Protein AF-A0A955KMK9-F1 (afdb_monomer)

pLDDT: mean 88.11, std 10.52, range [41.69, 97.44]

Structure (mmCIF, N/CA/C/O backbone):
data_AF-A0A955KMK9-F1
#
_entry.id   AF-A0A955KMK9-F1
#
loop_
_atom_site.group_PDB
_atom_site.id
_atom_site.type_symbol
_atom_site.label_atom_id
_atom_site.label_alt_id
_atom_site.label_comp_id
_atom_site.label_asym_id
_atom_site.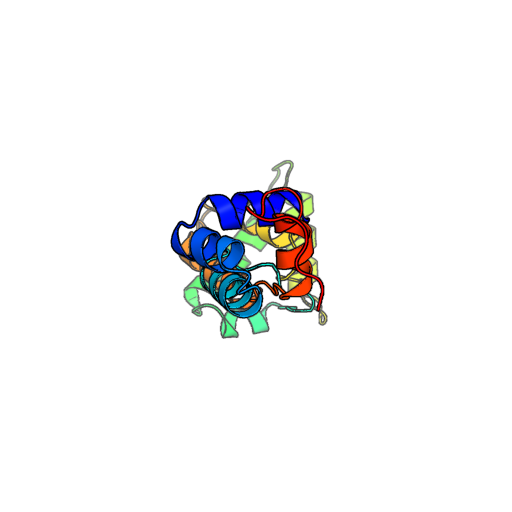label_entity_id
_atom_site.label_seq_id
_atom_site.pdbx_PDB_ins_code
_atom_site.Cartn_x
_atom_site.Cartn_y
_atom_site.Cartn_z
_atom_site.occupancy
_atom_site.B_iso_or_equiv
_atom_site.auth_seq_id
_atom_site.auth_comp_id
_atom_site.auth_asym_id
_atom_site.auth_atom_id
_atom_site.pdbx_PDB_model_num
ATOM 1 N N . MET A 1 1 ? -0.248 1.727 -13.542 1.00 87.19 1 MET A N 1
ATOM 2 C CA . MET A 1 1 ? 0.606 2.740 -14.178 1.00 87.19 1 MET A CA 1
ATOM 3 C C . MET A 1 1 ? 0.282 2.780 -15.659 1.00 87.19 1 MET A C 1
ATOM 5 O O . MET A 1 1 ? 0.187 1.715 -16.262 1.00 87.19 1 MET A O 1
ATOM 9 N N . ASN A 1 2 ? 0.038 3.961 -16.216 1.00 91.06 2 ASN A N 1
ATOM 10 C CA . ASN A 1 2 ? -0.155 4.159 -17.654 1.00 91.06 2 ASN A CA 1
ATOM 11 C C . ASN A 1 2 ? 1.192 4.414 -18.369 1.00 91.06 2 ASN A C 1
ATOM 13 O O . ASN A 1 2 ? 2.223 4.581 -17.720 1.00 91.06 2 ASN A O 1
ATOM 17 N N . ALA A 1 3 ? 1.187 4.436 -19.706 1.00 90.75 3 ALA A N 1
ATOM 18 C CA . ALA A 1 3 ? 2.409 4.592 -20.502 1.00 90.75 3 ALA A CA 1
ATOM 19 C C . ALA A 1 3 ? 3.144 5.923 -20.251 1.00 90.75 3 ALA A C 1
ATOM 21 O O . ALA A 1 3 ? 4.370 5.945 -20.269 1.00 90.75 3 ALA A O 1
ATOM 22 N N . GLN A 1 4 ? 2.418 7.014 -19.977 1.00 91.88 4 GLN A N 1
ATOM 23 C CA . GLN A 1 4 ? 3.027 8.315 -19.686 1.00 91.88 4 GLN A CA 1
ATOM 24 C C . GLN A 1 4 ? 3.703 8.321 -18.310 1.00 91.88 4 GLN A C 1
ATOM 26 O O . GLN A 1 4 ? 4.841 8.750 -18.188 1.00 91.88 4 GLN A O 1
ATOM 31 N N . GLU A 1 5 ? 3.036 7.785 -17.287 1.00 92.75 5 GLU A N 1
ATOM 32 C CA . GLU A 1 5 ? 3.605 7.652 -15.940 1.00 92.75 5 GLU A CA 1
ATOM 33 C C . GLU A 1 5 ? 4.867 6.780 -15.948 1.00 92.75 5 GLU A C 1
ATOM 35 O O . GLU A 1 5 ? 5.850 7.103 -15.284 1.00 92.75 5 GLU A O 1
ATOM 40 N N . LEU A 1 6 ? 4.852 5.686 -16.720 1.00 94.50 6 LEU A N 1
ATOM 41 C CA . LEU A 1 6 ? 6.014 4.815 -16.870 1.00 94.50 6 LEU A CA 1
ATOM 42 C C . LEU A 1 6 ? 7.146 5.512 -17.630 1.00 94.50 6 LEU A C 1
ATOM 44 O O . LEU A 1 6 ? 8.297 5.398 -17.225 1.00 94.50 6 LEU A O 1
ATOM 48 N N . HIS A 1 7 ? 6.832 6.256 -18.692 1.00 94.44 7 HIS A N 1
ATOM 49 C CA . HIS A 1 7 ? 7.812 7.080 -19.396 1.00 94.44 7 HIS A CA 1
ATOM 50 C C . HIS A 1 7 ? 8.489 8.066 -18.437 1.00 94.44 7 HIS A C 1
ATOM 52 O O . HIS A 1 7 ? 9.714 8.109 -18.360 1.00 94.44 7 HIS A O 1
ATOM 58 N N . ASP A 1 8 ? 7.707 8.818 -17.666 1.00 94.50 8 ASP A N 1
ATOM 59 C CA . ASP A 1 8 ? 8.241 9.832 -16.757 1.00 94.50 8 ASP A CA 1
ATOM 60 C C . ASP A 1 8 ? 9.105 9.194 -15.657 1.00 94.50 8 ASP A C 1
ATOM 62 O O . ASP A 1 8 ? 10.153 9.733 -15.297 1.00 94.50 8 ASP A O 1
ATOM 66 N N . ALA A 1 9 ? 8.725 8.004 -15.178 1.00 95.19 9 ALA A N 1
ATOM 67 C CA . ALA A 1 9 ? 9.522 7.228 -14.232 1.00 95.19 9 ALA A CA 1
ATOM 68 C C . ALA A 1 9 ? 10.842 6.709 -14.832 1.00 95.19 9 ALA A C 1
ATOM 70 O O . ALA A 1 9 ? 11.880 6.803 -14.177 1.00 95.19 9 ALA A O 1
ATOM 71 N N . ILE A 1 10 ? 10.826 6.200 -16.071 1.00 96.00 10 ILE A N 1
ATOM 72 C CA . ILE A 1 10 ? 12.043 5.773 -16.783 1.00 96.00 10 ILE A CA 1
ATOM 73 C C . ILE A 1 10 ? 12.966 6.975 -16.996 1.00 96.00 10 ILE A C 1
ATOM 75 O O . ILE A 1 10 ? 14.162 6.881 -16.736 1.00 96.00 10 ILE A O 1
ATOM 79 N N . PHE A 1 11 ? 12.417 8.115 -17.419 1.00 94.81 11 PHE A N 1
ATOM 80 C CA . PHE A 1 11 ? 13.178 9.338 -17.665 1.00 94.81 11 PHE A CA 1
ATOM 81 C C . PHE A 1 11 ? 13.827 9.894 -16.388 1.00 94.81 11 PHE A C 1
ATOM 83 O O . PHE A 1 11 ? 14.932 10.434 -16.434 1.00 94.81 11 PHE A O 1
ATOM 90 N N . ALA A 1 12 ? 13.166 9.742 -15.239 1.00 96.12 12 ALA A N 1
ATOM 91 C CA . ALA A 1 12 ? 13.680 10.188 -13.948 1.00 96.12 12 ALA A CA 1
ATOM 92 C C . ALA A 1 12 ? 14.835 9.324 -13.395 1.00 96.12 12 ALA A C 1
ATOM 94 O O . ALA A 1 12 ? 15.568 9.798 -12.526 1.00 96.12 12 ALA A O 1
ATOM 95 N N . ASP A 1 13 ? 15.027 8.088 -13.879 1.00 96.94 13 ASP A N 1
ATOM 96 C CA . ASP A 1 13 ? 16.130 7.203 -13.476 1.00 96.94 13 ASP A CA 1
ATOM 97 C C . ASP A 1 13 ? 17.164 7.061 -14.610 1.00 96.94 13 ASP A C 1
ATOM 99 O O . ASP A 1 13 ? 16.915 6.351 -15.587 1.00 96.94 13 ASP A O 1
ATOM 103 N N . PRO A 1 14 ? 18.367 7.661 -14.489 1.00 96.38 14 PRO A N 1
ATOM 104 C CA . PRO A 1 14 ? 19.370 7.636 -15.557 1.00 96.38 14 PRO A CA 1
ATOM 105 C C . PRO A 1 14 ? 19.752 6.226 -16.023 1.00 96.38 14 PRO A C 1
ATOM 107 O O . PRO A 1 14 ? 20.003 6.012 -17.207 1.00 96.38 14 PRO A O 1
ATOM 110 N N . THR A 1 15 ? 19.780 5.254 -15.108 1.00 97.44 15 THR A N 1
ATOM 111 C CA . THR A 1 15 ? 20.090 3.857 -15.433 1.00 97.44 15 THR A CA 1
ATOM 112 C C . THR A 1 15 ? 18.980 3.225 -16.272 1.00 97.44 15 THR A C 1
ATOM 114 O O . THR A 1 15 ? 19.262 2.561 -17.266 1.00 97.44 15 THR A O 1
ATOM 117 N N . ALA A 1 16 ? 17.715 3.431 -15.906 1.00 96.44 16 ALA A N 1
ATOM 118 C CA . ALA A 1 16 ? 16.572 2.942 -16.664 1.00 96.44 16 ALA A CA 1
ATOM 119 C C . ALA A 1 16 ? 16.463 3.583 -18.046 1.00 96.44 16 ALA A C 1
ATOM 121 O O . ALA A 1 16 ? 16.219 2.862 -19.012 1.00 96.44 16 ALA A O 1
ATOM 122 N N . ALA A 1 17 ? 16.689 4.897 -18.141 1.00 95.25 17 ALA A N 1
ATOM 123 C CA . ALA A 1 17 ? 16.728 5.616 -19.409 1.00 95.25 17 ALA A CA 1
ATOM 124 C C . ALA A 1 17 ? 17.817 5.048 -20.331 1.00 95.25 17 ALA A C 1
ATOM 126 O O . ALA A 1 17 ? 17.526 4.681 -21.464 1.00 95.25 17 ALA A O 1
ATOM 127 N N . GLN A 1 18 ? 19.039 4.845 -19.823 1.00 95.06 18 GLN A N 1
ATOM 128 C CA . GLN A 1 18 ? 20.125 4.222 -20.593 1.00 95.06 18 GLN A CA 1
ATOM 129 C C . GLN A 1 18 ? 19.782 2.802 -21.064 1.00 95.06 18 GLN A C 1
ATOM 131 O O . GLN A 1 18 ? 20.091 2.434 -22.197 1.00 95.06 18 GLN A O 1
ATOM 136 N N . LEU A 1 19 ? 19.141 1.996 -20.213 1.00 95.50 19 LEU A N 1
ATOM 137 C CA . LEU A 1 19 ? 18.692 0.651 -20.581 1.00 95.50 19 LEU A CA 1
ATOM 138 C C . LEU A 1 19 ? 17.615 0.697 -21.674 1.00 95.50 19 LEU A C 1
ATOM 140 O O . LEU A 1 19 ? 17.681 -0.090 -22.617 1.00 95.50 19 LEU A O 1
ATOM 144 N N . ALA A 1 20 ? 16.659 1.623 -21.574 1.00 93.62 20 ALA A N 1
ATOM 145 C CA . ALA A 1 20 ? 15.593 1.803 -22.556 1.00 93.62 20 ALA A CA 1
ATOM 146 C C . ALA A 1 20 ? 16.121 2.346 -23.900 1.00 93.62 20 ALA A C 1
ATOM 148 O O . ALA A 1 20 ? 15.726 1.854 -24.960 1.00 93.62 20 ALA A O 1
ATOM 149 N N . ASP A 1 21 ? 17.069 3.287 -23.869 1.00 91.94 21 ASP A N 1
ATOM 150 C CA . ASP A 1 21 ? 17.755 3.831 -25.050 1.00 91.94 21 ASP A CA 1
ATOM 151 C C . ASP A 1 21 ? 18.600 2.771 -25.766 1.00 91.94 21 ASP A C 1
ATOM 153 O O . ASP A 1 21 ? 18.659 2.747 -26.994 1.00 91.94 21 ASP A O 1
ATOM 157 N N . ALA A 1 22 ? 19.198 1.842 -25.015 1.00 92.19 22 ALA A N 1
ATOM 158 C CA . ALA A 1 22 ? 19.910 0.687 -25.559 1.00 92.19 22 ALA A CA 1
ATOM 159 C C . ALA A 1 22 ? 18.978 -0.423 -26.094 1.00 92.19 22 ALA A C 1
ATOM 161 O O . ALA A 1 22 ? 19.462 -1.462 -26.543 1.00 92.19 22 ALA A O 1
ATOM 162 N N . 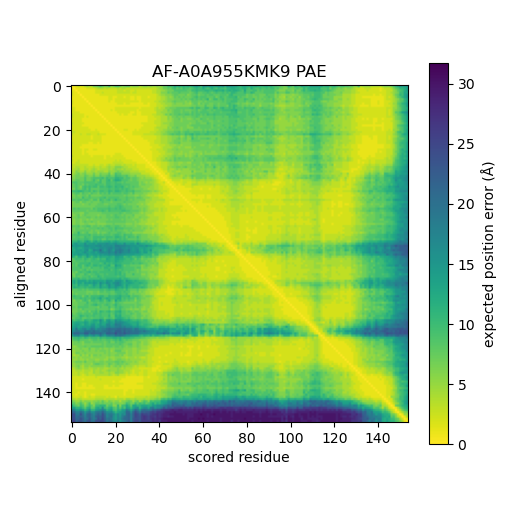GLY A 1 23 ? 17.652 -0.249 -26.015 1.00 91.25 23 GLY A N 1
ATOM 163 C CA . GLY A 1 23 ? 16.666 -1.264 -26.397 1.00 91.25 23 GLY A CA 1
ATOM 164 C C . GLY A 1 23 ? 16.583 -2.457 -25.436 1.00 91.25 23 GLY A C 1
ATOM 165 O O . GLY A 1 23 ? 15.963 -3.466 -25.763 1.00 91.25 23 GLY A O 1
ATOM 166 N N . ASN A 1 24 ? 17.190 -2.366 -24.250 1.00 95.00 24 ASN A N 1
ATOM 167 C CA . ASN A 1 24 ? 17.144 -3.404 -23.224 1.00 95.00 24 ASN A CA 1
ATOM 168 C C . ASN A 1 24 ? 15.895 -3.249 -22.339 1.00 95.00 24 ASN A C 1
ATOM 170 O O . ASN A 1 24 ? 15.980 -2.910 -21.154 1.00 95.00 24 ASN A O 1
ATOM 174 N N . ASP A 1 25 ? 14.726 -3.529 -22.917 1.00 95.19 25 ASP A N 1
ATOM 175 C CA . ASP A 1 25 ? 13.430 -3.396 -22.238 1.00 95.19 25 ASP A CA 1
ATOM 176 C C . ASP A 1 25 ? 13.304 -4.302 -21.014 1.00 95.19 25 ASP A C 1
ATOM 178 O O . ASP A 1 25 ? 12.700 -3.915 -20.017 1.00 95.19 25 ASP A O 1
ATOM 182 N N . LEU A 1 26 ? 13.900 -5.496 -21.057 1.00 96.81 26 LEU A N 1
ATOM 183 C CA . LEU A 1 26 ? 13.903 -6.422 -19.925 1.00 96.81 26 LEU A CA 1
ATOM 184 C C . LEU A 1 26 ? 14.709 -5.872 -18.744 1.00 96.81 26 LEU A C 1
ATOM 186 O O . LEU A 1 26 ? 14.254 -5.933 -17.598 1.00 96.81 26 LEU A O 1
ATOM 190 N N . GLY A 1 27 ? 15.892 -5.319 -19.017 1.00 97.06 27 GLY A N 1
ATOM 191 C CA . GLY A 1 27 ? 16.720 -4.669 -18.006 1.00 97.06 27 GLY A CA 1
ATOM 192 C C . GLY A 1 27 ? 16.034 -3.434 -17.427 1.00 97.06 27 GLY A C 1
ATOM 193 O O . GLY A 1 27 ? 15.990 -3.274 -16.207 1.00 97.06 27 GLY A O 1
ATOM 194 N N . CYS A 1 28 ? 15.448 -2.597 -18.286 1.00 96.56 28 CYS A N 1
ATOM 195 C CA . CYS A 1 28 ? 14.698 -1.417 -17.866 1.00 96.56 28 CYS A CA 1
ATOM 196 C C . CYS A 1 28 ? 13.479 -1.799 -17.008 1.00 96.56 28 CYS A C 1
ATOM 198 O O . CYS A 1 28 ? 13.317 -1.280 -15.906 1.00 96.56 28 CYS A O 1
ATOM 200 N N . ALA A 1 29 ? 12.683 -2.782 -17.439 1.00 96.69 29 ALA A N 1
ATOM 201 C CA . ALA A 1 29 ? 11.546 -3.299 -16.680 1.00 96.69 29 ALA A CA 1
ATOM 202 C C . ALA A 1 29 ? 11.973 -3.815 -15.296 1.00 96.69 29 ALA A C 1
ATOM 204 O O . ALA A 1 29 ? 11.369 -3.459 -14.285 1.00 96.69 29 ALA A O 1
ATOM 205 N N . SER A 1 30 ? 13.067 -4.581 -15.231 1.00 96.75 30 SER A N 1
ATOM 206 C CA . SER A 1 30 ? 13.623 -5.083 -13.966 1.00 96.75 30 SER A CA 1
ATOM 207 C C . SER A 1 30 ? 14.076 -3.945 -13.042 1.00 96.75 30 SER A C 1
ATOM 209 O O . SER A 1 30 ? 13.831 -3.989 -11.837 1.00 96.75 30 SER A O 1
ATOM 211 N N . ARG A 1 31 ? 14.696 -2.895 -13.600 1.00 96.81 31 ARG A N 1
ATOM 212 C CA . ARG A 1 31 ? 15.076 -1.683 -12.861 1.00 96.81 31 ARG A CA 1
ATOM 213 C C . ARG A 1 31 ? 13.847 -0.951 -12.322 1.00 96.81 31 ARG A C 1
ATOM 215 O O . ARG A 1 31 ? 13.853 -0.583 -11.153 1.00 96.81 31 ARG A O 1
ATOM 222 N N . MET A 1 32 ? 12.797 -0.794 -13.128 1.00 96.75 32 MET A N 1
ATOM 223 C CA . MET A 1 32 ? 11.540 -0.161 -12.712 1.00 96.75 32 MET A CA 1
ATOM 224 C C . MET A 1 32 ? 10.868 -0.916 -11.570 1.00 96.75 32 MET A C 1
ATOM 226 O O . MET A 1 32 ? 10.539 -0.305 -10.558 1.00 96.75 32 MET A O 1
ATOM 230 N N . VAL A 1 33 ? 10.746 -2.242 -11.661 1.00 95.00 33 VAL A N 1
ATOM 231 C CA . VAL A 1 33 ? 10.199 -3.061 -10.563 1.00 95.00 33 VAL A CA 1
ATOM 232 C C . VAL A 1 33 ? 10.982 -2.861 -9.257 1.00 95.00 33 VAL A C 1
ATOM 234 O O . VAL A 1 33 ? 10.386 -2.876 -8.183 1.00 95.00 33 VAL A O 1
ATOM 237 N N . ALA A 1 34 ? 12.298 -2.640 -9.336 1.00 93.75 34 ALA A N 1
ATOM 238 C CA . ALA A 1 34 ? 13.153 -2.461 -8.164 1.00 93.75 34 ALA A CA 1
ATOM 239 C C . ALA A 1 34 ? 13.071 -1.069 -7.513 1.00 93.75 34 ALA A C 1
ATOM 241 O O . ALA A 1 34 ? 13.381 -0.955 -6.328 1.00 93.75 34 ALA A O 1
ATOM 242 N N . ILE A 1 35 ? 12.714 -0.018 -8.259 1.00 93.62 35 ILE A N 1
ATOM 243 C CA . ILE A 1 35 ? 12.751 1.368 -7.751 1.00 93.62 35 ILE A CA 1
ATOM 244 C C . ILE A 1 35 ? 11.377 2.013 -7.592 1.00 93.62 35 ILE A C 1
ATOM 246 O O . ILE A 1 35 ? 11.250 3.000 -6.869 1.00 93.62 35 ILE A O 1
ATOM 250 N N . LEU A 1 36 ? 10.359 1.505 -8.288 1.00 93.44 36 LEU A N 1
ATOM 251 C CA . LEU A 1 36 ? 9.020 2.070 -8.215 1.00 93.44 36 LEU A CA 1
ATOM 252 C C . LEU A 1 36 ? 8.408 1.823 -6.830 1.00 93.44 36 LEU A C 1
ATOM 254 O O . LEU A 1 36 ? 8.598 0.749 -6.250 1.00 93.44 36 LEU A O 1
ATOM 258 N N . PRO A 1 37 ? 7.633 2.788 -6.299 1.00 88.94 37 PRO A N 1
ATOM 259 C CA . PRO A 1 37 ? 6.960 2.609 -5.023 1.00 88.94 37 PRO A CA 1
ATOM 260 C C . PRO A 1 37 ? 5.970 1.440 -5.115 1.00 88.94 37 PRO A C 1
ATOM 262 O O . PRO A 1 37 ? 5.331 1.264 -6.160 1.00 88.94 37 PRO A O 1
ATOM 265 N N . PRO A 1 38 ? 5.813 0.645 -4.047 1.00 88.56 38 PRO A N 1
ATOM 266 C CA . PRO A 1 38 ? 4.888 -0.475 -4.054 1.00 88.56 38 PRO A CA 1
ATOM 267 C C . PRO A 1 38 ? 3.439 0.003 -4.222 1.00 88.56 38 PRO A C 1
ATOM 269 O O . PRO A 1 38 ? 3.100 1.151 -3.934 1.00 88.56 38 PRO A O 1
ATOM 272 N N . ILE A 1 39 ? 2.580 -0.892 -4.702 1.00 88.94 39 ILE A N 1
ATOM 273 C CA . ILE A 1 39 ? 1.151 -0.635 -4.909 1.00 88.94 39 ILE A CA 1
ATOM 274 C C . ILE A 1 39 ? 0.314 -1.457 -3.930 1.00 88.94 39 ILE A C 1
ATOM 276 O O . ILE A 1 39 ? 0.774 -2.508 -3.478 1.00 88.94 39 ILE A O 1
ATOM 280 N N . PRO A 1 40 ? -0.928 -1.041 -3.633 1.00 88.06 40 PRO A N 1
ATOM 281 C CA . PRO A 1 40 ? -1.833 -1.853 -2.832 1.00 88.06 40 PRO A CA 1
ATOM 282 C C . PRO A 1 40 ? -2.019 -3.256 -3.440 1.00 88.06 40 PRO A C 1
ATOM 284 O O . PRO A 1 40 ? -2.098 -3.413 -4.663 1.00 88.06 40 PRO A O 1
ATOM 287 N N . ARG A 1 41 ? -2.058 -4.281 -2.583 1.00 90.56 41 ARG A N 1
ATOM 288 C CA . ARG A 1 41 ? -2.237 -5.698 -2.925 1.00 90.56 41 ARG A CA 1
ATOM 289 C C . ARG A 1 41 ? -3.669 -6.132 -2.602 1.00 90.56 41 ARG A C 1
ATOM 291 O O . ARG A 1 41 ? -3.931 -6.432 -1.435 1.00 90.56 41 ARG A O 1
ATOM 298 N N . PRO A 1 42 ? -4.575 -6.214 -3.594 1.00 86.81 42 PRO A N 1
ATOM 299 C CA . PRO A 1 42 ? -5.956 -6.625 -3.359 1.00 86.81 42 PRO A CA 1
ATOM 300 C C . PRO A 1 42 ? -6.054 -8.004 -2.696 1.00 86.81 42 PRO A C 1
ATOM 302 O O . PRO A 1 42 ? -5.267 -8.900 -3.005 1.00 86.81 42 PRO A O 1
ATOM 305 N N . GLY A 1 43 ? -7.045 -8.180 -1.826 1.00 86.19 43 GLY A N 1
ATOM 306 C CA . GLY A 1 43 ? -7.261 -9.405 -1.055 1.00 86.19 43 GLY A CA 1
ATOM 307 C C . GLY A 1 43 ? -6.469 -9.452 0.254 1.00 86.19 43 GLY A C 1
ATOM 308 O O . GLY A 1 43 ? -6.440 -10.493 0.910 1.00 86.19 43 GLY A O 1
ATOM 309 N N . SER A 1 44 ? -5.821 -8.353 0.647 1.00 91.25 44 SER A N 1
ATOM 310 C CA . SER A 1 44 ? -5.110 -8.234 1.922 1.00 91.25 44 SER A CA 1
ATOM 311 C C . SER A 1 44 ? -6.096 -7.868 3.037 1.00 91.25 44 SER A C 1
ATOM 313 O O . SER A 1 44 ? -6.057 -6.766 3.588 1.00 91.25 44 SER A O 1
ATOM 315 N N . MET A 1 45 ? -6.999 -8.798 3.350 1.00 92.56 45 MET A N 1
ATOM 316 C CA . MET A 1 45 ? -8.020 -8.630 4.384 1.00 92.56 45 MET A CA 1
ATOM 317 C C . MET A 1 45 ? -7.423 -8.813 5.784 1.00 92.56 45 MET A C 1
ATOM 319 O O . MET A 1 45 ? -6.756 -9.812 6.050 1.00 92.56 45 MET A O 1
ATOM 323 N N . LEU A 1 46 ? -7.702 -7.884 6.701 1.00 93.62 46 LEU A N 1
ATOM 324 C CA . LEU A 1 46 ? -7.401 -8.041 8.127 1.00 93.62 46 LEU A CA 1
ATOM 325 C C . LEU A 1 46 ? -8.637 -7.723 8.968 1.00 93.62 46 LEU A C 1
ATOM 327 O O . LEU A 1 46 ? -9.220 -6.644 8.853 1.00 93.62 46 LEU A O 1
ATOM 331 N N . GLY A 1 47 ? -9.015 -8.662 9.831 1.00 93.31 47 GLY A N 1
ATOM 332 C CA . GLY A 1 47 ? -9.880 -8.396 10.980 1.00 93.31 47 GLY A CA 1
ATOM 333 C C . GLY A 1 47 ? -9.059 -8.033 12.218 1.00 93.31 47 GLY A C 1
ATOM 334 O O . GLY A 1 47 ? -7.830 -7.955 12.160 1.00 93.31 47 GLY A O 1
ATOM 335 N N . GLU A 1 48 ? -9.733 -7.873 13.353 1.00 93.94 48 GLU A N 1
ATOM 336 C CA . GLU A 1 48 ? -9.115 -7.552 14.647 1.00 93.94 48 GLU A CA 1
ATOM 337 C C . GLU A 1 48 ? -7.934 -8.476 14.995 1.00 93.94 48 GLU A C 1
ATOM 339 O O . GLU A 1 48 ? -6.820 -8.007 15.214 1.00 93.94 48 GLU A O 1
ATOM 344 N N . GLN A 1 49 ? -8.132 -9.797 14.937 1.00 92.06 49 GLN A N 1
ATOM 345 C CA . GLN A 1 49 ? -7.072 -10.776 15.224 1.00 92.06 49 GLN A CA 1
ATOM 346 C C . GLN A 1 49 ? -5.886 -10.666 14.257 1.00 92.06 49 GLN A C 1
ATOM 348 O O . GLN A 1 49 ? -4.738 -10.862 14.648 1.00 92.06 49 GLN A O 1
ATOM 353 N N . GLY A 1 50 ? -6.157 -10.329 12.993 1.00 92.88 50 GLY A N 1
ATOM 354 C CA . GLY A 1 50 ? -5.125 -10.152 11.977 1.00 92.88 50 GLY A CA 1
ATOM 355 C C . GLY A 1 50 ? -4.196 -8.977 12.285 1.00 92.88 50 GLY A C 1
ATOM 356 O O . GLY A 1 50 ? -3.003 -9.063 11.998 1.00 92.88 50 GLY A O 1
ATOM 357 N N . LEU A 1 51 ? -4.703 -7.915 12.923 1.00 94.50 51 LEU A N 1
ATOM 358 C CA . LEU A 1 51 ? -3.884 -6.765 13.321 1.00 94.50 51 LEU A CA 1
ATOM 359 C C . LEU A 1 51 ? -2.775 -7.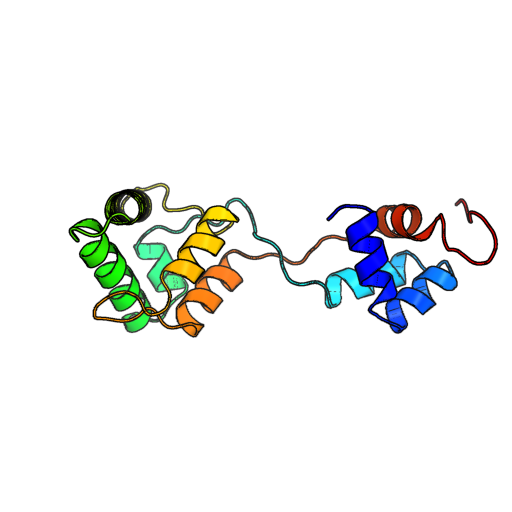170 14.295 1.00 94.50 51 LEU A C 1
ATOM 361 O O . LEU A 1 51 ? -1.639 -6.743 14.112 1.00 94.50 51 LEU A O 1
ATOM 365 N N . PHE A 1 52 ? -3.059 -8.053 15.254 1.00 94.94 52 PHE A N 1
ATOM 366 C CA . PHE A 1 52 ? -2.058 -8.577 16.195 1.00 94.94 52 PHE A CA 1
ATOM 367 C C . PHE A 1 52 ? -0.995 -9.471 15.535 1.00 94.94 52 PHE A C 1
ATOM 369 O O . PHE A 1 52 ? 0.048 -9.726 16.130 1.00 94.94 52 PHE A O 1
ATOM 376 N N . GLY A 1 53 ? -1.237 -9.950 14.310 1.00 93.94 53 GLY A N 1
ATOM 377 C CA . GLY A 1 53 ? -0.233 -10.651 13.505 1.00 93.94 53 GLY A CA 1
ATOM 378 C C . GLY A 1 53 ? 0.711 -9.718 12.736 1.00 93.94 53 GLY A C 1
ATOM 379 O O . GLY A 1 53 ? 1.773 -10.157 12.299 1.00 93.94 53 GLY A O 1
ATOM 380 N N . VAL A 1 54 ? 0.335 -8.447 12.558 1.00 94.69 54 VAL A N 1
ATOM 381 C CA . VAL A 1 54 ? 1.093 -7.441 11.785 1.00 94.69 54 VAL A CA 1
ATOM 382 C C . VAL A 1 54 ? 1.747 -6.394 12.690 1.00 94.69 54 VAL A C 1
ATOM 384 O O . VAL A 1 54 ? 2.828 -5.886 12.387 1.00 94.69 54 VAL A O 1
ATOM 387 N N . LEU A 1 55 ? 1.094 -6.064 13.799 1.00 95.44 55 LEU A N 1
ATOM 388 C CA . LEU A 1 55 ? 1.482 -5.033 14.753 1.00 95.44 55 LEU A CA 1
ATOM 389 C C . LEU A 1 55 ? 1.932 -5.658 16.076 1.00 95.44 55 LEU A C 1
ATOM 391 O O . LEU A 1 55 ? 1.614 -6.808 16.374 1.00 95.44 55 LEU A O 1
ATOM 395 N N . THR A 1 56 ? 2.647 -4.894 16.906 1.00 95.25 56 THR A N 1
ATOM 396 C CA . THR A 1 56 ? 2.807 -5.296 18.312 1.00 95.25 56 THR A CA 1
ATOM 397 C C . THR A 1 56 ? 1.456 -5.240 19.030 1.00 95.25 56 THR A C 1
ATOM 399 O O . THR A 1 56 ? 0.537 -4.548 18.593 1.00 95.25 56 THR A O 1
ATOM 402 N N . VAL A 1 57 ? 1.335 -5.941 20.162 1.00 95.00 57 VAL A N 1
ATOM 403 C CA . VAL A 1 57 ? 0.111 -5.916 20.986 1.00 95.00 57 VAL A CA 1
ATOM 404 C C . VAL A 1 57 ? -0.282 -4.482 21.349 1.00 95.00 57 VAL A C 1
ATOM 406 O O . VAL A 1 57 ? -1.430 -4.099 21.175 1.00 95.00 57 VAL A O 1
ATOM 409 N N . GLU A 1 58 ? 0.684 -3.672 21.784 1.00 93.38 58 GLU A N 1
ATOM 410 C CA . GLU A 1 58 ? 0.457 -2.265 22.126 1.00 93.38 58 GLU A CA 1
ATOM 411 C C . GLU A 1 58 ? -0.008 -1.440 20.916 1.00 93.38 58 GLU A C 1
ATOM 413 O O . GLU A 1 58 ? -0.968 -0.682 21.017 1.00 93.38 58 GLU A O 1
ATOM 418 N N . GLU A 1 59 ? 0.625 -1.612 19.751 1.00 93.12 59 GLU A N 1
ATOM 419 C CA . GLU A 1 59 ? 0.241 -0.907 18.523 1.00 93.12 59 GLU A CA 1
ATOM 420 C C . GLU A 1 59 ? -1.170 -1.282 18.051 1.00 93.12 59 GLU A C 1
ATOM 422 O O . GLU A 1 59 ? -1.928 -0.405 17.630 1.00 93.12 59 GLU A O 1
ATOM 427 N N . ALA A 1 60 ? -1.524 -2.568 18.116 1.00 94.12 60 ALA A N 1
ATOM 428 C CA . ALA A 1 60 ? -2.844 -3.062 17.738 1.00 94.12 60 ALA A CA 1
ATOM 429 C C . ALA A 1 60 ? -3.934 -2.521 18.675 1.00 94.12 60 ALA A C 1
ATOM 431 O O . ALA A 1 60 ? -4.940 -2.003 18.193 1.00 94.12 60 ALA A O 1
ATOM 432 N N . GLU A 1 61 ? -3.708 -2.562 19.990 1.00 93.25 61 GLU A N 1
ATOM 433 C CA . GLU A 1 61 ? -4.618 -1.999 20.995 1.00 93.25 61 GLU A CA 1
ATOM 434 C C . GLU A 1 61 ? -4.825 -0.497 20.789 1.00 93.25 61 GLU A C 1
ATOM 436 O O . GLU A 1 61 ? -5.959 -0.027 20.713 1.00 93.25 61 GLU A O 1
ATOM 441 N N . VAL A 1 62 ? -3.742 0.266 20.613 1.00 92.19 62 VAL A N 1
ATOM 442 C CA . VAL A 1 62 ? -3.824 1.709 20.344 1.00 92.19 62 VAL A CA 1
ATOM 443 C C . VAL A 1 62 ? -4.616 1.986 19.067 1.00 92.19 62 VAL A C 1
ATOM 445 O O . VAL A 1 62 ? -5.440 2.906 19.040 1.00 92.19 62 VAL A O 1
ATOM 448 N N . PHE A 1 63 ? -4.394 1.202 18.010 1.00 92.44 63 PHE A N 1
ATOM 449 C CA . PHE A 1 63 ? -5.129 1.333 16.757 1.00 92.44 63 PHE A CA 1
ATOM 450 C C . PHE A 1 63 ? -6.627 1.068 16.952 1.00 92.44 63 PHE A C 1
ATOM 452 O O . PHE A 1 63 ? -7.447 1.915 16.591 1.00 92.44 63 PHE A O 1
ATOM 459 N N . LEU A 1 64 ? -6.984 -0.063 17.564 1.00 92.88 64 LEU A N 1
ATOM 460 C CA . LEU A 1 64 ? -8.370 -0.465 17.812 1.00 92.88 64 LEU A CA 1
ATOM 461 C C . LEU A 1 64 ? -9.095 0.541 18.708 1.00 92.88 64 LEU A C 1
ATOM 463 O O . LEU A 1 64 ? -10.143 1.052 18.319 1.00 92.88 64 LEU A O 1
ATOM 467 N N . GLN A 1 65 ? -8.495 0.929 19.834 1.00 91.94 65 GLN A N 1
ATOM 468 C CA . GLN A 1 65 ? -9.066 1.919 20.752 1.00 91.94 65 GLN A CA 1
ATOM 469 C C . GLN A 1 65 ? -9.238 3.290 20.088 1.00 91.94 65 GLN A C 1
ATOM 471 O O . GLN A 1 65 ? -10.219 3.991 20.342 1.00 91.94 65 GLN A O 1
ATOM 476 N N . THR A 1 66 ? -8.312 3.685 19.207 1.00 90.06 66 THR A N 1
ATOM 477 C CA . THR A 1 66 ? -8.437 4.934 18.444 1.00 90.06 66 THR A CA 1
ATOM 478 C C . THR A 1 66 ? -9.612 4.863 17.471 1.00 90.06 66 THR A C 1
ATOM 480 O O . THR A 1 66 ? -10.421 5.791 17.424 1.00 90.06 66 THR A O 1
ATOM 483 N N . VAL A 1 67 ? -9.751 3.761 16.728 1.00 90.31 67 VAL A N 1
ATOM 484 C CA . VAL A 1 67 ? -10.883 3.549 15.813 1.00 90.31 67 VAL A CA 1
ATOM 485 C C . VAL A 1 67 ? -12.210 3.518 16.578 1.00 90.31 67 VAL A C 1
ATOM 487 O O . VAL A 1 67 ? -13.161 4.185 16.168 1.00 90.31 67 VAL A O 1
ATOM 490 N N . GLU A 1 68 ? -12.276 2.810 17.705 1.00 91.75 68 GLU A N 1
ATOM 491 C CA . GLU A 1 68 ? -13.454 2.760 18.575 1.00 91.75 68 GLU A CA 1
ATOM 492 C C . GLU A 1 68 ? -13.826 4.144 19.105 1.00 91.75 68 GLU A C 1
ATOM 494 O O . GLU A 1 68 ? -14.968 4.579 18.940 1.00 91.75 68 GLU A O 1
ATOM 499 N N . SER A 1 69 ? -12.861 4.879 19.659 1.00 90.25 69 SER A N 1
ATOM 500 C CA . SER A 1 69 ? -13.065 6.232 20.181 1.00 90.25 69 SER A CA 1
ATOM 501 C C . SER A 1 69 ? -13.582 7.190 19.104 1.00 90.25 69 SER A C 1
ATOM 503 O O . SER A 1 69 ? -14.541 7.931 19.329 1.00 90.25 69 SER A O 1
ATOM 505 N N . LEU A 1 70 ? -13.005 7.144 17.900 1.00 87.56 70 LEU A N 1
ATOM 506 C CA . LEU A 1 70 ? -13.428 7.993 16.786 1.00 87.56 70 LEU A CA 1
ATOM 507 C C . LEU A 1 70 ? -14.783 7.572 16.203 1.00 87.56 70 LEU A C 1
ATOM 509 O O . LEU A 1 70 ? -15.504 8.422 15.684 1.00 87.56 70 LEU A O 1
ATOM 513 N N . SER A 1 71 ? -15.178 6.303 16.340 1.00 90.50 71 SER A N 1
ATOM 514 C CA . SER A 1 71 ? -16.479 5.808 15.870 1.00 90.50 71 SER A CA 1
ATOM 515 C C . SER A 1 71 ? -17.682 6.359 16.647 1.00 90.50 71 SER A C 1
ATOM 517 O O . SER A 1 71 ? -18.788 6.420 16.102 1.00 90.50 71 SER A O 1
ATOM 519 N N . ILE A 1 72 ? -17.468 6.770 17.902 1.00 90.25 72 ILE A N 1
ATOM 520 C CA . ILE A 1 72 ? -18.485 7.358 18.791 1.00 90.25 72 ILE A CA 1
ATOM 521 C C . ILE A 1 72 ? -18.306 8.871 18.988 1.00 90.25 72 ILE A C 1
ATOM 523 O O . ILE A 1 72 ? -19.073 9.498 19.718 1.00 90.25 72 ILE A O 1
ATOM 527 N N . SER A 1 73 ? -17.292 9.460 18.354 1.00 85.00 73 SER A N 1
ATOM 528 C CA . SER A 1 73 ? -16.987 10.887 18.434 1.00 85.00 73 SER A CA 1
ATOM 529 C C . SER A 1 73 ? -18.056 11.737 17.724 1.00 85.00 73 SER A C 1
ATOM 531 O O . SER A 1 73 ? -18.617 11.292 16.725 1.00 85.00 73 SER A O 1
ATOM 533 N N . PRO A 1 74 ? -18.333 12.980 18.162 1.00 83.31 74 PRO A N 1
ATOM 534 C CA . PRO A 1 74 ? -19.237 13.891 17.450 1.00 83.31 74 PRO A CA 1
ATOM 535 C C . PRO A 1 74 ? -18.623 14.508 16.177 1.00 83.31 74 PRO A C 1
ATOM 537 O O . PRO A 1 74 ? -19.238 15.378 15.561 1.00 83.31 74 PRO A O 1
ATOM 540 N N . LEU A 1 75 ? -17.409 14.105 15.789 1.00 81.31 75 LEU A N 1
ATOM 541 C CA . LEU A 1 75 ? -16.729 14.616 14.600 1.00 81.31 75 LEU A CA 1
ATOM 542 C C . LEU A 1 75 ? -17.476 14.244 13.301 1.00 81.31 75 LEU A C 1
ATOM 544 O O . LEU A 1 75 ? -18.076 13.165 13.224 1.00 81.31 75 LEU A O 1
ATOM 548 N N . PRO A 1 76 ? -17.423 15.086 12.251 1.00 77.56 76 PRO A N 1
ATOM 549 C CA . PRO A 1 76 ? -18.029 14.782 10.951 1.00 77.56 76 PRO A CA 1
ATOM 550 C C . PRO A 1 76 ? -17.607 13.419 10.384 1.00 77.56 76 PRO A C 1
ATOM 552 O O . PRO A 1 76 ? -18.403 12.718 9.759 1.00 77.56 76 PRO A O 1
ATOM 555 N N . GLU A 1 77 ? -16.370 13.009 10.653 1.00 78.56 77 GLU A N 1
ATOM 556 C CA . GLU A 1 77 ? -15.761 11.788 10.140 1.00 78.56 77 GLU A CA 1
ATOM 557 C C . GLU A 1 77 ? -16.184 10.518 10.904 1.00 78.56 77 GLU A C 1
ATOM 559 O O . GLU A 1 77 ? -15.902 9.414 10.438 1.00 78.56 77 GLU A O 1
ATOM 564 N N . HIS A 1 78 ? -16.895 10.618 12.039 1.00 82.56 78 HIS A N 1
ATOM 565 C CA . HIS A 1 78 ? -17.229 9.468 12.902 1.00 82.56 78 HIS A CA 1
ATOM 566 C C . HIS A 1 78 ? -17.937 8.323 12.157 1.00 82.56 78 HIS A C 1
ATOM 568 O O . HIS A 1 78 ? -17.705 7.145 12.432 1.00 82.56 78 HIS A O 1
ATOM 574 N N . ALA A 1 79 ? -18.775 8.648 11.165 1.00 84.38 79 ALA A N 1
ATOM 575 C CA . ALA A 1 79 ? -19.496 7.661 10.369 1.00 84.38 79 ALA A CA 1
ATOM 576 C C . ALA A 1 79 ? -18.550 6.763 9.552 1.00 84.38 79 ALA A C 1
ATOM 578 O O . ALA A 1 79 ? -18.871 5.599 9.300 1.00 84.38 79 ALA A O 1
ATOM 579 N N . VAL A 1 80 ? -17.386 7.285 9.154 1.00 84.75 80 VAL A N 1
ATOM 580 C CA . VAL A 1 80 ? -16.333 6.522 8.477 1.00 84.75 80 VAL A CA 1
ATOM 581 C C . VAL A 1 80 ? -15.692 5.550 9.463 1.00 84.75 80 VAL A C 1
ATOM 583 O O . VAL A 1 80 ? -15.677 4.348 9.203 1.00 84.75 80 VAL A O 1
ATOM 586 N N . PHE A 1 81 ? -15.265 6.032 10.632 1.00 86.00 81 PHE A N 1
ATOM 587 C CA . PHE A 1 81 ? -14.662 5.198 11.679 1.00 86.00 81 PHE A CA 1
ATOM 588 C C . PHE A 1 81 ? -15.605 4.105 12.184 1.00 86.00 81 PHE A C 1
ATOM 590 O O . PHE A 1 81 ? -15.191 2.967 12.383 1.00 86.00 81 PHE A O 1
ATOM 597 N N . LYS A 1 82 ? -16.903 4.398 12.286 1.00 89.75 82 LYS A N 1
ATOM 598 C CA . LYS A 1 82 ? -17.926 3.404 12.629 1.00 89.75 82 LYS A CA 1
ATOM 599 C C . LYS A 1 82 ? -18.055 2.292 11.587 1.00 89.75 82 LYS A C 1
ATOM 601 O O . LYS A 1 82 ? -18.323 1.145 11.940 1.00 89.75 82 LYS A O 1
ATOM 606 N N . ARG A 1 83 ? -17.866 2.603 10.300 1.00 88.94 83 ARG A N 1
ATOM 607 C CA . ARG A 1 83 ? -17.832 1.581 9.240 1.00 88.94 83 ARG A CA 1
ATOM 608 C C . ARG A 1 83 ? -16.558 0.747 9.317 1.00 88.94 83 ARG A C 1
ATOM 610 O O . ARG A 1 83 ? -16.669 -0.469 9.210 1.00 88.94 83 ARG A O 1
ATOM 617 N N . VAL A 1 84 ? -15.407 1.383 9.547 1.00 88.62 84 VAL A N 1
ATOM 618 C CA . VAL A 1 84 ? -14.114 0.702 9.727 1.00 88.62 84 VAL A CA 1
ATOM 619 C C . VAL A 1 84 ? -14.180 -0.282 10.886 1.00 88.62 84 VAL A C 1
ATOM 621 O O . VAL A 1 84 ? -13.880 -1.454 10.689 1.00 88.62 84 VAL A O 1
ATOM 624 N N . LEU A 1 85 ? -14.657 0.162 12.053 1.00 91.69 85 LEU A N 1
ATOM 625 C CA . LEU A 1 85 ? -14.822 -0.696 13.224 1.00 91.69 85 LEU A CA 1
ATOM 626 C C . LEU A 1 85 ? -15.669 -1.931 12.899 1.00 91.69 85 LEU A C 1
ATOM 628 O O . LEU A 1 85 ? -15.261 -3.056 13.162 1.00 91.69 85 LEU A O 1
ATOM 632 N N . ARG A 1 86 ? -16.816 -1.731 12.240 1.00 91.88 86 ARG A N 1
ATOM 633 C CA . ARG A 1 86 ? -17.696 -2.834 11.837 1.00 91.88 86 ARG A CA 1
ATOM 634 C C . ARG A 1 86 ? -17.023 -3.810 10.867 1.00 91.88 86 ARG A C 1
ATOM 636 O O . ARG A 1 86 ? -17.319 -4.996 10.920 1.00 91.88 86 ARG A O 1
ATOM 643 N N . TRP A 1 87 ? -16.173 -3.333 9.960 1.00 91.31 87 TRP A N 1
ATOM 644 C CA . TRP A 1 87 ? -15.421 -4.213 9.061 1.00 91.31 87 TRP A CA 1
ATOM 645 C C . TRP A 1 87 ? -14.354 -5.005 9.814 1.00 91.31 87 TRP A C 1
ATOM 647 O O . TRP A 1 87 ? -14.267 -6.214 9.619 1.00 91.31 87 TRP A O 1
ATOM 657 N N . LEU A 1 88 ? -13.610 -4.363 10.719 1.00 92.62 88 LEU A N 1
ATOM 658 C CA . LEU A 1 88 ? -12.600 -5.020 11.556 1.00 92.62 88 LEU A CA 1
ATOM 659 C C . LEU A 1 88 ? -13.195 -6.098 12.474 1.00 92.62 88 LEU A C 1
ATOM 661 O O . LEU A 1 88 ? -12.559 -7.127 12.682 1.00 92.62 88 LEU A O 1
ATOM 665 N N . GLN A 1 89 ? -14.415 -5.874 12.969 1.00 92.25 89 GLN A N 1
ATOM 666 C CA . GLN A 1 89 ? -15.175 -6.813 13.803 1.00 92.25 89 GLN A CA 1
ATOM 667 C C . GLN A 1 89 ? -15.926 -7.888 13.001 1.00 92.25 89 GLN A C 1
ATOM 669 O O . GLN A 1 89 ? -16.539 -8.776 13.588 1.00 92.25 89 GLN A O 1
ATOM 674 N N . SER A 1 90 ? -15.943 -7.800 11.668 1.00 91.81 90 SER A N 1
ATOM 675 C CA . SER A 1 90 ? -16.588 -8.808 10.825 1.00 91.81 90 SER A CA 1
ATOM 676 C C . SER A 1 90 ? -15.647 -9.975 10.536 1.00 91.81 90 SER A C 1
ATOM 678 O O . SER A 1 90 ? -14.438 -9.779 10.435 1.00 91.81 90 SER A O 1
ATOM 680 N N . ASP A 1 91 ? -16.206 -11.159 10.277 1.00 86.81 91 ASP A N 1
ATOM 681 C CA . ASP A 1 91 ? -15.430 -12.351 9.891 1.00 86.81 91 ASP A CA 1
ATOM 682 C C . ASP A 1 91 ? -14.611 -12.154 8.603 1.00 86.81 91 ASP A C 1
ATOM 684 O O . ASP A 1 91 ? -13.623 -12.847 8.372 1.00 86.81 91 ASP A O 1
ATOM 688 N N . LEU A 1 92 ? -15.025 -11.212 7.748 1.00 87.12 92 LEU A N 1
ATOM 689 C CA . LEU A 1 92 ? -14.324 -10.889 6.50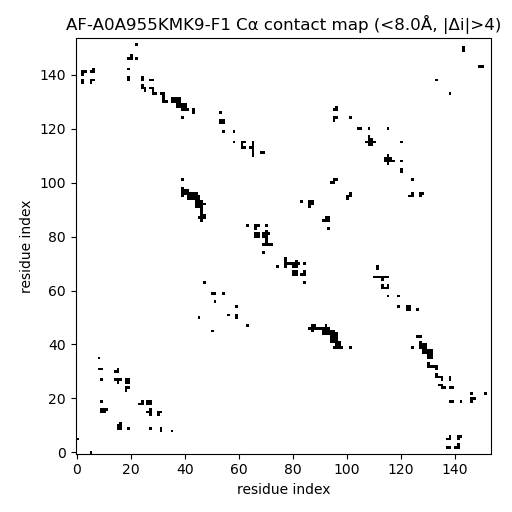7 1.00 87.12 92 LEU A CA 1
ATOM 690 C C . LEU A 1 92 ? -13.121 -9.968 6.744 1.00 87.12 92 LEU A C 1
ATOM 692 O O . LEU A 1 92 ? -12.142 -10.062 6.010 1.00 87.12 92 LEU A O 1
ATOM 696 N N . GLY A 1 93 ? -13.182 -9.088 7.746 1.00 91.50 93 GLY A N 1
ATOM 697 C CA . GLY A 1 93 ? -12.192 -8.038 7.979 1.00 91.50 93 GLY A CA 1
ATOM 698 C C . GLY A 1 93 ? -12.338 -6.815 7.062 1.00 91.50 93 GLY A C 1
ATOM 699 O O . GLY A 1 93 ? -13.331 -6.629 6.354 1.00 91.50 93 GLY A O 1
ATOM 700 N N . MET A 1 94 ? -11.319 -5.958 7.075 1.00 91.75 94 MET A N 1
ATOM 701 C CA . MET A 1 94 ? -11.173 -4.802 6.189 1.00 91.75 94 MET A CA 1
ATOM 702 C C . MET A 1 94 ? -10.122 -5.086 5.111 1.00 91.75 94 MET A C 1
ATOM 704 O O . MET A 1 94 ? -9.073 -5.648 5.409 1.00 91.75 94 MET A O 1
ATOM 708 N N . GLU A 1 95 ? -10.372 -4.662 3.870 1.00 91.94 95 GLU A N 1
ATOM 709 C CA . GLU A 1 95 ? -9.415 -4.802 2.764 1.00 91.94 95 GLU A CA 1
ATOM 710 C C . GLU A 1 95 ? -8.325 -3.730 2.859 1.00 91.94 95 GLU A C 1
ATOM 712 O O . GLU A 1 95 ? -8.488 -2.612 2.366 1.00 91.94 95 GLU A O 1
ATOM 717 N N . PHE A 1 96 ? -7.198 -4.064 3.483 1.00 91.94 96 PHE A N 1
ATOM 718 C CA . PHE A 1 96 ? -6.083 -3.131 3.618 1.00 91.94 96 PHE A CA 1
ATOM 719 C C . PHE A 1 96 ? -5.380 -2.873 2.287 1.00 91.94 96 PHE A C 1
ATOM 721 O O . PHE A 1 96 ? -4.767 -1.829 2.139 1.00 91.94 96 PHE A O 1
ATOM 728 N N . GLY A 1 97 ? -5.505 -3.751 1.289 1.00 89.44 97 GLY A N 1
ATOM 729 C CA . GLY A 1 97 ? -4.959 -3.551 -0.056 1.00 89.44 97 GLY A CA 1
ATOM 730 C C . GLY A 1 97 ? -5.789 -2.626 -0.945 1.00 89.44 97 GLY A C 1
ATOM 731 O O . GLY A 1 97 ? -5.581 -2.588 -2.157 1.00 89.44 97 GLY A O 1
ATOM 732 N N . ASN A 1 98 ? -6.755 -1.896 -0.384 1.00 88.88 98 ASN A N 1
ATOM 733 C CA . ASN A 1 98 ? -7.546 -0.907 -1.102 1.00 88.88 98 ASN A CA 1
ATOM 734 C C . ASN A 1 98 ? -6.920 0.495 -0.967 1.00 88.88 98 ASN A C 1
ATOM 736 O O . ASN A 1 98 ? -6.642 0.959 0.137 1.00 88.88 98 ASN A O 1
ATOM 740 N N . ALA A 1 99 ? -6.772 1.216 -2.083 1.00 85.50 99 ALA A N 1
ATOM 741 C CA . ALA A 1 99 ? -6.189 2.563 -2.093 1.00 85.50 99 ALA A CA 1
ATOM 742 C C . ALA A 1 99 ? -6.960 3.579 -1.223 1.00 85.50 99 ALA A C 1
ATOM 744 O O . ALA A 1 99 ? -6.357 4.442 -0.589 1.00 85.50 99 ALA A O 1
ATOM 745 N N . THR A 1 100 ? -8.290 3.468 -1.144 1.00 85.12 100 THR A N 1
ATOM 746 C CA . THR A 1 100 ? -9.115 4.283 -0.242 1.00 85.12 100 THR A CA 1
ATOM 747 C C . THR A 1 100 ? -8.803 3.976 1.220 1.00 85.12 100 THR A C 1
ATOM 749 O O . THR A 1 100 ? -8.735 4.899 2.026 1.00 85.12 100 THR A O 1
ATOM 752 N N . VAL A 1 101 ? -8.553 2.711 1.569 1.00 87.44 101 VAL A N 1
ATOM 753 C CA . VAL A 1 101 ? -8.164 2.325 2.934 1.00 87.44 101 VAL A CA 1
ATOM 754 C C . VAL A 1 101 ? -6.765 2.845 3.272 1.00 87.44 101 VAL A C 1
ATOM 756 O O . VAL A 1 101 ? -6.581 3.376 4.363 1.00 87.44 101 VAL A O 1
ATOM 759 N N . HIS A 1 102 ? -5.806 2.807 2.339 1.00 87.50 102 HIS A N 1
ATOM 760 C CA . HIS A 1 102 ? -4.491 3.448 2.524 1.00 87.50 102 HIS A CA 1
ATOM 761 C C . HIS A 1 102 ? -4.618 4.954 2.781 1.00 87.50 102 HIS A C 1
ATOM 763 O O . HIS A 1 102 ? -4.038 5.469 3.735 1.00 87.50 102 HIS A O 1
ATOM 769 N N . ALA A 1 103 ? -5.428 5.661 1.987 1.00 84.69 103 ALA A N 1
ATOM 770 C CA . ALA A 1 103 ? -5.674 7.089 2.191 1.00 84.69 103 ALA A CA 1
ATOM 771 C C . ALA A 1 103 ? -6.322 7.375 3.558 1.00 84.69 103 ALA A C 1
ATOM 773 O O . ALA A 1 103 ? -5.950 8.332 4.237 1.00 84.69 103 ALA A O 1
ATOM 774 N N . MET A 1 104 ? -7.255 6.522 3.992 1.00 83.75 104 MET A N 1
ATOM 775 C CA . MET A 1 104 ? -7.858 6.614 5.321 1.00 83.75 104 MET A CA 1
ATOM 776 C C . MET A 1 104 ? -6.831 6.383 6.432 1.00 83.75 104 MET A C 1
ATOM 778 O O . MET A 1 104 ? -6.792 7.166 7.373 1.00 83.75 104 MET A O 1
ATOM 782 N N . LEU A 1 105 ? -5.975 5.362 6.322 1.00 86.38 105 LEU A N 1
ATOM 783 C CA . LEU A 1 105 ? -4.895 5.101 7.280 1.00 86.38 105 LEU A CA 1
ATOM 784 C C . LEU A 1 105 ? -3.977 6.313 7.452 1.00 86.38 105 LEU A C 1
ATOM 786 O O . LEU A 1 105 ? -3.670 6.682 8.583 1.00 86.38 105 LEU A O 1
ATOM 790 N N . HIS A 1 106 ? -3.598 6.968 6.353 1.00 84.62 106 HIS A N 1
ATOM 791 C CA . HIS A 1 106 ? -2.831 8.212 6.408 1.00 84.62 106 HIS A CA 1
ATOM 792 C C . HIS A 1 106 ? -3.598 9.344 7.098 1.00 84.62 106 HIS A C 1
ATOM 794 O O . HIS A 1 106 ? -3.033 10.047 7.929 1.00 84.62 106 HIS A O 1
ATOM 800 N N . ALA A 1 107 ? -4.894 9.500 6.822 1.00 80.56 107 ALA A N 1
ATOM 801 C CA . ALA A 1 107 ? -5.718 10.525 7.465 1.00 80.56 107 ALA A CA 1
ATOM 802 C C . ALA A 1 107 ? -5.924 10.293 8.977 1.00 80.56 107 ALA A C 1
ATOM 804 O O . ALA A 1 107 ? -6.178 11.243 9.714 1.00 80.56 107 ALA A O 1
ATOM 805 N N . MET A 1 108 ? -5.811 9.049 9.454 1.00 77.00 108 MET A N 1
ATOM 806 C CA . MET A 1 108 ? -5.914 8.708 10.881 1.00 77.00 108 MET A CA 1
ATOM 807 C C . MET A 1 108 ? -4.647 9.038 11.682 1.00 77.00 108 MET A C 1
ATOM 809 O O . MET A 1 108 ? -4.659 8.978 12.915 1.00 77.00 108 MET A O 1
ATOM 813 N N . GLN A 1 109 ? -3.551 9.390 11.011 1.00 79.50 109 GLN A N 1
ATOM 814 C CA . GLN A 1 109 ? -2.293 9.716 11.669 1.00 79.50 109 GLN A CA 1
ATOM 815 C C . GLN A 1 109 ? -2.450 10.935 12.576 1.00 79.50 109 GLN A C 1
ATOM 817 O O . GLN A 1 109 ? -2.944 11.987 12.175 1.00 79.50 109 GLN A O 1
ATOM 822 N N . GLY A 1 110 ? -2.013 10.794 13.828 1.00 71.69 110 GLY A N 1
ATOM 823 C CA . GLY A 1 110 ? -2.048 11.887 14.802 1.00 71.69 110 GLY A CA 1
ATOM 824 C C . GLY A 1 110 ? -3.443 12.276 15.312 1.00 71.69 110 GLY A C 1
ATOM 825 O O . GLY A 1 110 ? -3.537 13.239 16.077 1.00 71.69 110 GLY A O 1
ATOM 826 N N . VAL A 1 111 ? -4.498 11.539 14.948 1.00 70.44 111 VAL A N 1
ATOM 827 C CA . VAL A 1 111 ? -5.873 11.747 15.428 1.00 70.44 111 VAL A CA 1
ATOM 828 C C . VAL A 1 111 ? -6.159 10.833 16.630 1.00 70.44 111 VAL A C 1
ATOM 830 O O . VAL A 1 111 ? -5.736 9.679 16.660 1.00 70.44 111 VAL A O 1
ATOM 833 N N . GLY A 1 112 ? -6.894 11.340 17.627 1.00 65.88 112 GLY A N 1
ATOM 834 C CA . GLY A 1 112 ? -7.347 10.572 18.795 1.00 65.88 112 GLY A CA 1
ATOM 835 C C . GLY A 1 112 ? -6.388 10.566 20.002 1.00 65.88 112 GLY A C 1
ATOM 836 O O . GLY A 1 112 ? -5.265 11.069 19.920 1.00 65.88 112 GLY A O 1
ATOM 837 N N . PRO A 1 113 ? -6.834 10.020 21.152 1.00 60.31 113 PRO A N 1
ATOM 838 C CA . PRO A 1 113 ? -6.109 10.075 22.428 1.00 60.31 113 PRO A CA 1
ATOM 839 C C . PRO A 1 113 ? -4.835 9.215 22.462 1.00 60.31 113 PRO A C 1
ATOM 841 O O . PRO A 1 113 ? -3.929 9.518 23.232 1.00 60.31 113 PRO A O 1
ATOM 844 N N . GLY A 1 114 ? -4.745 8.187 21.611 1.00 63.12 114 GLY A N 1
ATOM 845 C CA . GLY A 1 114 ? -3.592 7.284 21.504 1.00 63.12 114 GLY A CA 1
ATOM 846 C C . GLY A 1 114 ? -2.677 7.533 20.302 1.00 63.12 114 GLY A C 1
ATOM 847 O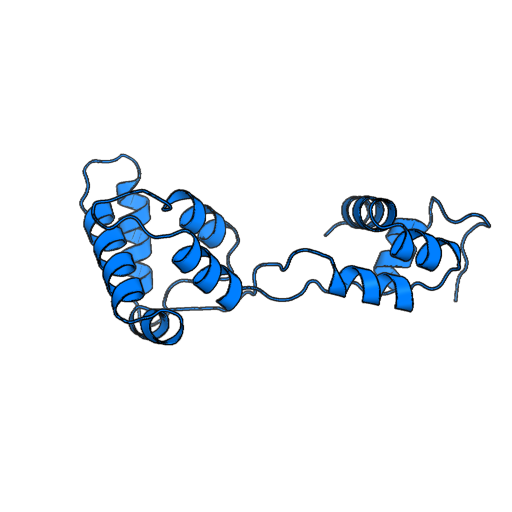 O . GLY A 1 114 ? -1.703 6.811 20.164 1.00 63.12 114 GLY A O 1
ATOM 848 N N . LYS A 1 115 ? -2.987 8.527 19.449 1.00 80.31 115 LYS A N 1
ATOM 849 C CA . LYS A 1 115 ? -2.294 8.892 18.193 1.00 80.31 115 LYS A CA 1
ATOM 850 C C . LYS A 1 115 ? -1.610 7.716 17.489 1.00 80.31 115 LYS A C 1
ATOM 852 O O . LYS A 1 115 ? -0.439 7.430 17.735 1.00 80.31 115 LYS A O 1
ATOM 857 N N . ILE A 1 116 ? -2.309 7.114 16.528 1.00 87.44 116 ILE A N 1
ATOM 858 C CA . ILE A 1 116 ? -1.717 6.096 15.651 1.00 87.44 116 ILE A CA 1
ATOM 859 C C . ILE A 1 116 ? -0.423 6.654 15.043 1.00 87.44 116 ILE A C 1
ATOM 861 O O . ILE A 1 116 ? -0.424 7.716 14.407 1.00 87.44 116 ILE A O 1
ATOM 865 N N . SER A 1 117 ? 0.684 5.951 15.287 1.00 89.31 117 SER A N 1
ATOM 866 C CA . SER A 1 117 ? 2.003 6.381 14.840 1.00 89.31 117 SER A CA 1
ATOM 867 C C . SER A 1 117 ? 2.163 6.180 13.332 1.00 89.31 117 SER A C 1
ATOM 869 O O . SER A 1 117 ? 1.550 5.287 12.740 1.00 89.31 117 SER A O 1
ATOM 871 N N . GLN A 1 118 ? 3.042 6.971 12.710 1.00 89.56 118 GLN A N 1
ATOM 872 C CA . GLN A 1 118 ? 3.424 6.764 11.310 1.00 89.56 118 GLN A CA 1
ATOM 873 C C . GLN A 1 118 ? 3.927 5.330 11.083 1.00 89.56 118 GLN A C 1
ATOM 875 O O . GLN A 1 118 ? 3.494 4.679 10.141 1.00 89.56 118 GLN A O 1
ATOM 880 N N . ALA A 1 119 ? 4.753 4.807 11.995 1.00 90.44 119 ALA A N 1
ATOM 881 C CA . ALA A 1 119 ? 5.300 3.457 11.899 1.00 90.44 119 ALA A CA 1
ATOM 882 C C . ALA A 1 119 ? 4.209 2.370 11.911 1.00 90.44 119 ALA A C 1
ATOM 884 O O . ALA A 1 119 ? 4.323 1.371 11.205 1.00 90.44 119 ALA A O 1
ATOM 885 N N . THR A 1 120 ? 3.133 2.566 12.679 1.00 91.94 120 THR A N 1
ATOM 886 C CA . THR A 1 120 ? 1.978 1.654 12.706 1.00 91.94 120 THR A CA 1
ATOM 887 C C . THR A 1 120 ? 1.261 1.647 11.356 1.00 91.94 120 THR A C 1
ATOM 889 O O . THR A 1 120 ? 0.957 0.581 10.822 1.00 91.94 120 THR A O 1
ATOM 892 N N . VAL A 1 121 ? 1.035 2.827 10.769 1.00 91.06 121 VAL A N 1
ATOM 893 C CA . VAL A 1 121 ? 0.440 2.949 9.430 1.00 91.06 121 VAL A CA 1
ATOM 894 C C . VAL A 1 121 ? 1.341 2.322 8.369 1.00 91.06 121 VAL A C 1
ATOM 896 O O . VAL A 1 121 ? 0.855 1.539 7.555 1.00 91.06 121 VAL A O 1
ATOM 899 N N . ASP A 1 122 ? 2.646 2.585 8.419 1.00 91.06 122 ASP A N 1
ATOM 900 C CA . ASP A 1 122 ? 3.616 2.042 7.467 1.00 91.06 122 ASP A CA 1
ATOM 901 C C . ASP A 1 122 ? 3.652 0.511 7.502 1.00 91.06 122 ASP A C 1
ATOM 903 O O . ASP A 1 122 ? 3.720 -0.117 6.449 1.00 91.06 122 ASP A O 1
ATOM 907 N N . LYS A 1 123 ? 3.536 -0.113 8.682 1.00 93.44 123 LYS A N 1
ATOM 908 C CA . LYS A 1 123 ? 3.439 -1.578 8.813 1.00 93.44 123 LYS A CA 1
ATOM 909 C C . LYS A 1 123 ? 2.186 -2.139 8.140 1.00 93.44 123 LYS A C 1
ATOM 911 O O . LYS A 1 123 ? 2.274 -3.131 7.418 1.00 93.44 123 LYS A O 1
ATOM 916 N N . LEU A 1 124 ? 1.030 -1.505 8.345 1.00 92.69 124 LEU A N 1
ATOM 917 C CA . LEU A 1 124 ? -0.239 -1.929 7.740 1.00 92.69 124 LEU A CA 1
ATOM 918 C C . LEU A 1 124 ? -0.228 -1.747 6.217 1.00 92.69 124 LEU A C 1
ATOM 920 O O . LEU A 1 124 ? -0.684 -2.626 5.479 1.00 92.69 124 LEU A O 1
ATOM 924 N N . ILE A 1 125 ? 0.338 -0.639 5.736 1.00 90.81 125 ILE A N 1
ATOM 925 C CA . ILE A 1 125 ? 0.531 -0.385 4.307 1.00 90.81 125 ILE A CA 1
ATOM 926 C C . ILE A 1 125 ? 1.509 -1.402 3.725 1.00 90.81 125 ILE A C 1
ATOM 928 O O . ILE A 1 125 ? 1.188 -2.027 2.720 1.00 90.81 125 ILE A O 1
ATOM 932 N N . ALA A 1 126 ? 2.658 -1.633 4.361 1.00 91.00 126 ALA A N 1
ATOM 933 C CA . ALA A 1 126 ? 3.656 -2.594 3.898 1.00 91.00 126 ALA A CA 1
ATOM 934 C C . ALA A 1 126 ? 3.088 -4.018 3.824 1.00 91.00 126 ALA A C 1
ATOM 936 O O . ALA A 1 126 ? 3.283 -4.700 2.819 1.00 91.00 126 ALA A O 1
ATOM 937 N N . PHE A 1 127 ? 2.323 -4.447 4.836 1.00 92.56 127 PHE A N 1
ATOM 938 C CA . PHE A 1 127 ? 1.622 -5.734 4.826 1.00 92.56 127 PHE A CA 1
ATOM 939 C C . PHE A 1 127 ? 0.676 -5.869 3.628 1.00 92.56 127 PHE A C 1
ATOM 941 O O . PHE A 1 127 ? 0.581 -6.931 3.017 1.00 92.56 127 PHE A O 1
ATOM 948 N N . SER A 1 128 ? -0.036 -4.796 3.299 1.00 92.81 128 SER A N 1
ATOM 949 C CA . SER A 1 128 ? -1.061 -4.773 2.256 1.00 92.81 128 SER A CA 1
ATOM 950 C C . SER A 1 128 ? -0.561 -4.242 0.918 1.00 92.81 128 SER A C 1
ATOM 952 O O . SER A 1 128 ? -1.360 -3.869 0.060 1.00 92.81 128 SER A O 1
ATOM 954 N N . SER A 1 129 ? 0.754 -4.219 0.726 1.00 92.69 129 SER A N 1
ATOM 955 C CA . SER A 1 129 ? 1.396 -3.753 -0.493 1.00 92.69 129 SER A CA 1
ATOM 956 C C . SER A 1 129 ? 2.050 -4.901 -1.255 1.00 92.69 129 SER A C 1
ATOM 958 O O . SER A 1 129 ? 2.382 -5.952 -0.706 1.00 92.69 129 SER A O 1
ATOM 960 N N . GLN A 1 130 ? 2.247 -4.694 -2.550 1.00 91.00 130 GLN A N 1
ATOM 961 C CA . GLN A 1 130 ? 3.006 -5.570 -3.431 1.00 91.00 130 GLN A CA 1
ATOM 962 C C . GLN A 1 130 ? 3.916 -4.741 -4.343 1.00 91.00 130 GLN A C 1
ATOM 964 O O . GLN A 1 130 ? 3.609 -3.577 -4.625 1.00 91.00 130 GLN A O 1
ATOM 969 N N . PRO A 1 131 ? 5.025 -5.319 -4.833 1.00 89.44 131 PRO A N 1
ATOM 970 C CA . PRO A 1 131 ? 5.834 -4.676 -5.857 1.00 89.44 131 PRO A CA 1
ATOM 971 C C . PRO A 1 131 ? 4.998 -4.340 -7.093 1.00 89.44 131 PRO A C 1
ATOM 973 O O . PRO A 1 131 ? 4.051 -5.056 -7.435 1.00 89.44 131 PRO A O 1
ATOM 976 N N . GLN A 1 132 ? 5.370 -3.271 -7.795 1.00 91.19 132 GLN A N 1
ATOM 977 C CA . GLN A 1 132 ? 4.805 -3.037 -9.119 1.00 91.19 132 GLN A CA 1
ATOM 978 C C . GLN A 1 132 ? 5.254 -4.127 -10.084 1.00 91.19 132 GLN A C 1
ATOM 980 O O . GLN A 1 132 ? 6.337 -4.694 -9.956 1.00 91.19 132 GLN A O 1
ATOM 985 N N . THR A 1 133 ? 4.421 -4.388 -11.082 1.00 92.12 133 THR A N 1
ATOM 986 C CA . THR A 1 133 ? 4.790 -5.231 -12.213 1.00 92.12 133 THR A CA 1
ATOM 987 C C . THR A 1 133 ? 4.969 -4.333 -13.426 1.00 92.12 133 THR A C 1
ATOM 989 O O . THR A 1 133 ? 4.073 -3.575 -13.796 1.00 92.12 133 THR A O 1
ATOM 992 N N . VAL A 1 134 ? 6.160 -4.389 -14.016 1.00 95.00 134 VAL A N 1
ATOM 993 C CA . VAL A 1 134 ? 6.487 -3.708 -15.268 1.00 95.00 134 VAL A CA 1
ATOM 994 C C . VAL A 1 134 ? 7.016 -4.768 -16.214 1.00 95.00 134 VAL A C 1
ATOM 996 O O . VAL A 1 134 ? 7.960 -5.485 -15.891 1.00 95.00 134 VAL A O 1
ATOM 999 N N . SER A 1 135 ? 6.368 -4.907 -17.363 1.00 96.00 135 SER A N 1
ATOM 1000 C CA . SER A 1 135 ? 6.772 -5.835 -18.415 1.00 96.00 135 SER A CA 1
ATOM 1001 C C . SER A 1 135 ? 7.656 -5.139 -19.455 1.00 96.00 135 SER A C 1
ATOM 1003 O O . SER A 1 135 ? 7.524 -3.928 -19.658 1.00 96.00 135 SER A O 1
ATOM 1005 N N . PRO A 1 136 ? 8.502 -5.889 -20.186 1.00 95.25 136 PRO A N 1
ATOM 1006 C CA . PRO A 1 136 ? 9.262 -5.337 -21.309 1.00 95.25 136 PRO A CA 1
ATOM 1007 C C . PRO A 1 136 ? 8.365 -4.669 -22.365 1.00 95.25 136 PRO A C 1
ATOM 1009 O O . PRO A 1 136 ? 8.717 -3.631 -22.912 1.00 95.25 136 PRO A O 1
ATOM 1012 N N . ALA A 1 137 ? 7.165 -5.214 -22.604 1.00 94.25 137 ALA A N 1
ATOM 1013 C CA . ALA A 1 137 ? 6.203 -4.650 -23.551 1.00 94.25 137 ALA A CA 1
ATOM 1014 C C . ALA A 1 137 ? 5.708 -3.255 -23.131 1.00 94.25 137 ALA A C 1
ATOM 1016 O O . ALA A 1 137 ? 5.613 -2.364 -23.969 1.00 94.25 137 ALA A O 1
ATOM 1017 N N . GLN A 1 138 ? 5.451 -3.044 -21.836 1.00 94.69 138 GLN A N 1
ATOM 1018 C CA . GLN A 1 138 ? 5.062 -1.729 -21.316 1.00 94.69 138 GLN A CA 1
ATOM 1019 C C . GLN A 1 138 ? 6.196 -0.709 -21.439 1.00 94.69 138 GLN A C 1
ATOM 1021 O O . GLN A 1 138 ? 5.935 0.445 -21.767 1.00 94.69 138 GLN A O 1
ATO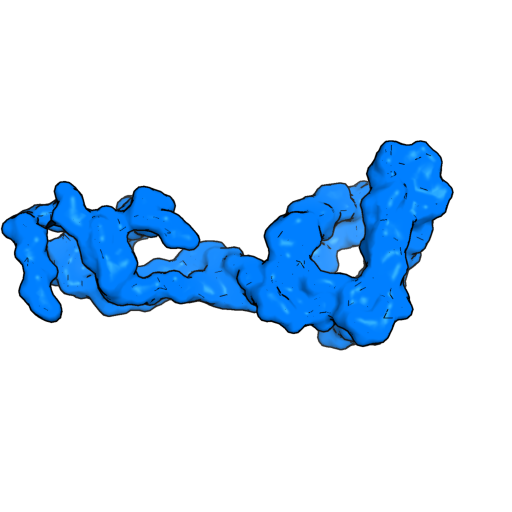M 1026 N N . VAL A 1 139 ? 7.447 -1.127 -21.211 1.00 94.06 139 VAL A N 1
ATOM 1027 C CA . VAL A 1 139 ? 8.620 -0.269 -21.449 1.00 94.06 139 VAL A CA 1
ATOM 1028 C C . VAL A 1 139 ? 8.712 0.101 -22.927 1.00 94.06 139 VAL A C 1
ATOM 1030 O O . VAL A 1 139 ? 8.852 1.276 -23.254 1.00 94.06 139 VAL A O 1
ATOM 1033 N N . SER A 1 140 ? 8.574 -0.882 -23.820 1.00 92.62 140 SER A N 1
ATOM 1034 C CA . SER A 1 140 ? 8.600 -0.666 -25.268 1.00 92.62 140 SER A CA 1
ATOM 1035 C C . SER A 1 140 ? 7.531 0.335 -25.710 1.00 92.62 140 SER A C 1
ATOM 1037 O O . SER A 1 140 ? 7.834 1.292 -26.420 1.00 92.62 140 SER A O 1
ATOM 1039 N N . GLU A 1 141 ? 6.299 0.185 -25.218 1.00 92.06 141 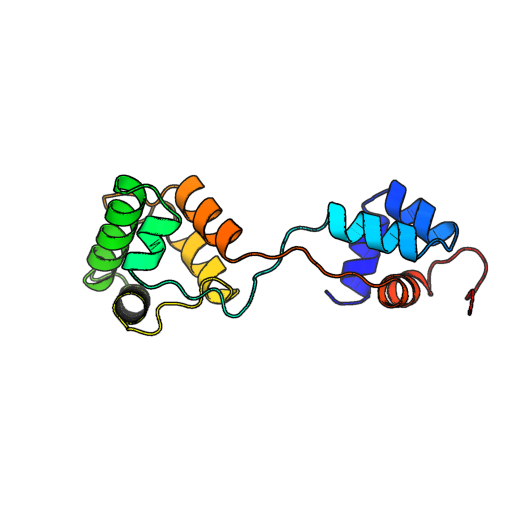GLU A N 1
ATOM 1040 C CA . GLU A 1 141 ? 5.201 1.116 -25.484 1.00 92.06 141 GLU A CA 1
ATOM 1041 C C . GLU A 1 141 ? 5.510 2.528 -24.963 1.00 92.06 141 GLU A C 1
ATOM 1043 O O . GLU A 1 141 ? 5.451 3.491 -25.735 1.00 92.06 141 GLU A O 1
ATOM 1048 N N . ALA A 1 142 ? 5.898 2.650 -23.689 1.00 92.31 142 ALA A N 1
ATOM 1049 C CA . ALA A 1 142 ? 6.181 3.924 -23.029 1.00 92.31 142 ALA A CA 1
ATOM 1050 C C . ALA A 1 142 ? 7.365 4.680 -23.659 1.00 92.31 142 ALA A C 1
ATOM 1052 O O . ALA A 1 142 ? 7.339 5.907 -23.750 1.00 92.31 142 ALA A O 1
ATOM 1053 N N . TRP A 1 143 ? 8.386 3.960 -24.133 1.00 92.25 143 TRP A N 1
ATOM 1054 C CA . TRP A 1 143 ? 9.619 4.545 -24.674 1.00 92.25 143 TRP A CA 1
ATOM 1055 C C . TRP A 1 143 ? 9.635 4.666 -26.208 1.00 92.25 143 TRP A C 1
ATOM 1057 O O . TRP A 1 143 ? 10.511 5.320 -26.777 1.00 92.25 143 TRP A O 1
ATOM 1067 N N . SER A 1 144 ? 8.656 4.075 -26.906 1.00 85.94 144 SER A N 1
ATOM 1068 C CA . SER A 1 144 ? 8.596 3.987 -28.379 1.00 85.94 144 SER A CA 1
ATOM 1069 C C . SER A 1 144 ? 8.737 5.325 -29.113 1.00 85.94 144 SER A C 1
ATOM 1071 O O . SER A 1 144 ? 9.332 5.380 -30.189 1.00 85.94 144 SER A O 1
ATOM 1073 N N . ARG A 1 145 ? 8.211 6.412 -28.535 1.00 75.94 145 ARG A N 1
ATOM 1074 C CA . ARG A 1 145 ? 8.234 7.761 -29.127 1.00 75.94 145 ARG A CA 1
ATOM 1075 C C . ARG A 1 145 ? 9.583 8.469 -28.994 1.00 75.94 145 ARG A C 1
ATOM 1077 O O . ARG A 1 145 ? 9.818 9.431 -29.719 1.00 75.94 145 ARG A O 1
ATOM 1084 N N . TYR A 1 146 ? 10.439 8.005 -28.087 1.00 75.12 146 TYR A N 1
ATOM 1085 C CA . TYR A 1 146 ? 11.674 8.684 -27.691 1.00 75.12 146 TYR A CA 1
ATOM 1086 C C . TYR A 1 146 ? 12.938 7.909 -28.048 1.00 75.12 146 TYR A C 1
ATOM 1088 O O . TYR A 1 146 ? 14.019 8.493 -28.019 1.00 75.12 146 TYR A O 1
ATOM 1096 N N . ARG A 1 147 ? 12.823 6.629 -28.434 1.00 74.00 147 ARG A N 1
ATOM 1097 C CA . ARG A 1 147 ? 13.988 5.824 -28.814 1.00 74.00 147 ARG A CA 1
ATOM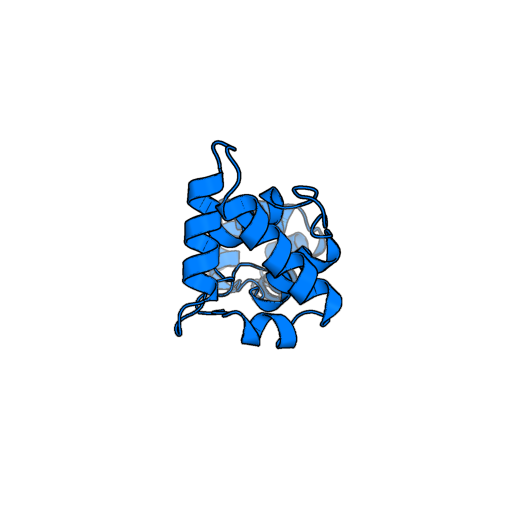 1098 C C . ARG A 1 147 ? 14.806 6.500 -29.922 1.00 74.00 147 ARG A C 1
ATOM 1100 O O . ARG A 1 147 ? 14.288 6.678 -31.033 1.00 74.00 147 ARG A O 1
ATOM 1107 N N . PRO A 1 148 ? 16.094 6.794 -29.679 1.00 60.44 148 PRO A N 1
ATOM 1108 C CA . PRO A 1 148 ? 16.990 7.263 -30.722 1.00 60.44 148 PRO A CA 1
ATOM 1109 C C . PRO A 1 148 ? 17.252 6.112 -31.706 1.00 60.44 148 PRO A C 1
ATOM 1111 O O . PRO A 1 148 ? 18.065 5.233 -31.450 1.00 60.44 148 PRO A O 1
ATOM 1114 N N . GLY A 1 149 ? 16.519 6.086 -32.824 1.00 59.91 149 GLY A N 1
ATOM 1115 C CA . GLY A 1 149 ? 16.706 5.094 -33.895 1.00 59.91 149 GLY A CA 1
ATOM 1116 C C . GLY A 1 149 ? 15.438 4.619 -34.608 1.00 59.91 149 GLY A C 1
ATOM 1117 O O . GLY A 1 149 ? 15.547 4.043 -35.685 1.00 59.91 149 GLY A O 1
ATOM 1118 N N . GLY A 1 150 ? 14.247 4.906 -34.069 1.00 50.09 150 GLY A N 1
ATOM 1119 C CA . GLY A 1 150 ? 12.989 4.386 -34.612 1.00 50.09 150 GLY A CA 1
ATOM 1120 C C . GLY A 1 150 ? 12.769 2.914 -34.242 1.00 50.09 150 GLY A C 1
ATOM 1121 O O . GLY A 1 150 ? 13.673 2.096 -34.341 1.00 50.09 150 GLY A O 1
ATOM 1122 N N . ILE A 1 151 ? 11.564 2.625 -33.743 1.00 51.81 151 ILE A N 1
ATOM 1123 C CA . ILE A 1 151 ? 10.961 1.316 -33.420 1.00 51.81 151 ILE A CA 1
ATOM 1124 C C . ILE A 1 151 ? 11.877 0.099 -33.672 1.00 51.81 151 ILE A C 1
ATOM 1126 O O . ILE A 1 151 ? 12.012 -0.359 -34.805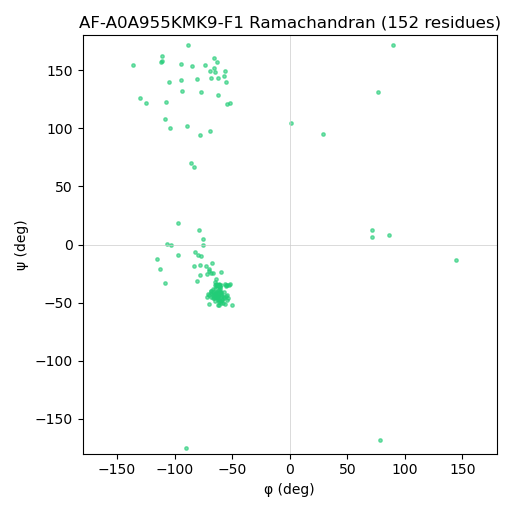 1.00 51.81 151 ILE A O 1
ATOM 1130 N N . ILE A 1 152 ? 12.423 -0.495 -32.605 1.00 46.88 152 ILE A N 1
ATOM 1131 C CA . ILE A 1 152 ? 12.983 -1.851 -32.682 1.00 46.88 152 ILE A CA 1
ATOM 1132 C C . ILE A 1 152 ? 11.842 -2.814 -32.359 1.00 46.88 152 ILE A C 1
ATOM 1134 O O . ILE A 1 152 ? 11.438 -2.948 -31.206 1.00 46.88 152 ILE A O 1
ATOM 1138 N N . SER A 1 153 ? 11.279 -3.417 -33.403 1.00 42.91 153 SER A N 1
ATOM 1139 C CA . SER A 1 153 ? 10.367 -4.558 -33.309 1.00 42.91 153 SER A CA 1
ATOM 1140 C C . SER A 1 153 ? 11.163 -5.852 -33.121 1.00 42.91 153 SER A C 1
ATOM 1142 O O . SER A 1 153 ? 12.190 -6.024 -33.781 1.00 42.91 153 SER A O 1
ATOM 1144 N N . GLY A 1 154 ? 10.649 -6.772 -32.300 1.00 41.69 154 GLY A N 1
ATOM 1145 C CA . GLY A 1 154 ? 11.117 -8.158 -32.197 1.00 41.69 154 GLY A CA 1
ATOM 1146 C C . GLY A 1 154 ? 10.930 -8.740 -30.812 1.00 41.69 154 GLY A C 1
ATOM 1147 O O . GLY A 1 154 ? 11.963 -8.900 -30.133 1.00 41.69 154 GLY A O 1
#

Foldseek 3Di:
DALQVLLVVCVVDPVLVVCLLVVNLVSSQVVCLVPPDWAFAWPLFAALVNLVVQDPPLLSVLVLVFLVVLCPDPDPCNVVSVVQNVQNHDPRHDTLSDPVNLVVLVVQAQDDPSGNHPVSSVSSNVSRTDGDGGDSVSSCSSCQVPHPPHDDDD

Mean predicted aligned error: 6.81 Å

Solvent-accessible surface area (backbone atoms only — not comparable to full-atom values): 8277 Å² total; per-residue (Å²): 134,55,50,65,60,48,33,54,54,33,66,73,33,69,68,30,35,53,26,46,57,70,67,34,27,60,60,20,17,55,46,46,38,72,68,52,74,65,37,62,27,76,85,33,54,35,26,61,74,47,37,53,76,73,36,53,68,68,56,32,50,38,45,51,53,32,36,54,54,39,31,74,38,93,53,91,63,12,70,58,30,41,50,50,47,53,27,27,74,32,98,75,21,34,56,43,12,35,67,68,46,49,53,47,48,61,68,44,48,69,45,63,96,60,36,43,47,69,68,59,44,51,45,52,47,57,72,11,36,34,73,49,87,55,48,40,65,56,42,46,63,32,41,50,90,69,42,83,80,62,76,86,83,134

Radius of gyration: 20.6 Å; Cα contacts (8 Å, |Δi|>4): 208; chains: 1; bounding box: 40×27×57 Å

Nearest PDB structures (foldseek):
  4exn-assembly1_B  TM=1.817E-01  e=1.235E+00  Mus musculus

Sequence (154 aa):
MNAQELHDAIFADPTAAQLADAGNDLGCASRMVAILPPIPRPGSMLGEQGLFGVLTVEEAEVFLQTVESLSISPLPEHAVFKRVLRWLQSDLGMEFGNATVHAMLHAMQGVGPGKISQATVDKLIAFSSQPQTVSPAQVSEAWSRYRPGGIISG

Secondary structure (DSSP, 8-state):
--HHHHHHHHHH-HHHHHHHHTT-HHHHHHHHHHHSPPEE-TT-EE-HHHHHHHS-HHHHHHHHHHHHHHHTSSSTTHHHHHHHHHHHTSTT-EETTSHHHHHHHHHTTT-TTTT--HHHHHHHHHHTEE-----HHHHHHHHTTT-TTS----